Protein AF-A0A3D1CF90-F1 (afdb_monomer_lite)

Foldseek 3Di:
DLVLLLVLLCVLPVPDDDDPVLSVLLVQLQVLCPDPPRSDDDDDDDPPNCNPSSVCNNQVVSCVVVVHDDDDDDDDPVVVCCCVVPVQVSSQSSDPHGDDDDDDDDQLQFFDLVQLCCLQPDPPDPDPDPDPVVVVVSVVLNVVSVVVNVCVVVVVDPRGNVVDPDDHDPVSSVRGTD

Radius of gyration: 23.0 Å; chains: 1; bounding box: 53×38×63 Å

Secondary structure (DSSP, 8-state):
-HHHHHHHHHHH-TT----HHHHHHHHHHHHHHT-SS---------TTS-HHHHHHHHHHHHHHHHT-------SSHHHHHHIIIIIHHHHHHTSSS---------GGGBB-HHHHHHHHHS---------HHHHHHHHHHHHHHHHHHHHHHTTS--SBGGG-SSPPPHHHHHHHB-

Sequence (178 aa):
MFDEIFICINKLMPDFKARPQQVEMSRFIHQRLQQSQNRMAVVEAPTGVGKTLAYLSGAIETALNSKKLLVISTATVNLQQQLIQKDLPQFSAALPQPIRFMQIKGRRRYVCPSKLAQLATTPEQQDLTLDVDQKYQQVLRQTQAKNLFQDWDEHRWDGDRDSRTDAIDPALWHEVST

Structure (mmCIF, N/CA/C/O backbone):
data_AF-A0A3D1CF90-F1
#
_entry.id   AF-A0A3D1CF90-F1
#
loop_
_atom_site.group_PDB
_atom_site.id
_atom_site.type_symbol
_atom_site.label_atom_id
_atom_site.label_alt_id
_atom_site.label_comp_id
_atom_site.label_asym_id
_atom_site.label_entity_id
_atom_site.label_seq_id
_atom_site.pdbx_PDB_ins_code
_atom_site.Cartn_x
_atom_site.Cartn_y
_atom_site.Cartn_z
_atom_site.occupancy
_atom_site.B_iso_or_equiv
_atom_site.auth_seq_id
_atom_site.auth_comp_id
_atom_site.auth_asym_id
_atom_site.auth_atom_id
_atom_site.pdbx_PDB_model_num
ATOM 1 N N . MET A 1 1 ? -18.265 -5.135 20.506 1.00 58.03 1 MET A N 1
ATOM 2 C CA . MET A 1 1 ? -17.872 -4.620 19.177 1.00 58.03 1 MET A CA 1
ATOM 3 C C . MET A 1 1 ? -16.358 -4.676 18.927 1.00 58.03 1 MET A C 1
ATOM 5 O O . MET A 1 1 ? -15.951 -5.560 18.192 1.00 58.03 1 MET A O 1
ATOM 9 N N . PHE A 1 2 ? -15.482 -3.880 19.569 1.00 63.97 2 PHE A N 1
ATOM 10 C CA . PHE A 1 2 ? -14.015 -4.063 19.387 1.00 63.97 2 PHE A CA 1
ATOM 11 C C . PHE A 1 2 ? -13.525 -5.441 19.815 1.00 63.97 2 PHE A C 1
ATOM 13 O O . PHE A 1 2 ? -12.744 -6.082 19.123 1.00 63.97 2 PHE A O 1
ATOM 20 N N . ASP A 1 3 ? -14.024 -5.923 20.946 1.00 69.06 3 ASP A N 1
ATOM 21 C CA . ASP A 1 3 ? -13.626 -7.235 21.442 1.00 69.06 3 ASP A CA 1
ATOM 22 C C . ASP A 1 3 ? -14.093 -8.341 20.478 1.00 69.06 3 ASP A C 1
ATOM 24 O O . ASP A 1 3 ? -13.389 -9.326 20.293 1.00 69.06 3 ASP A O 1
ATOM 28 N N . GLU A 1 4 ? -15.208 -8.139 19.762 1.00 77.94 4 GLU A N 1
ATOM 29 C CA . GLU A 1 4 ? -15.708 -9.083 18.753 1.00 77.94 4 GLU A CA 1
ATOM 30 C C . GLU A 1 4 ? -14.790 -9.161 17.533 1.00 77.94 4 GLU A C 1
ATOM 32 O O . GLU A 1 4 ? -14.505 -10.268 17.084 1.00 77.94 4 GLU A O 1
ATOM 37 N N . ILE A 1 5 ? -14.268 -8.036 17.024 1.00 83.94 5 ILE A N 1
ATOM 38 C CA . ILE A 1 5 ? -13.357 -8.096 15.873 1.00 83.94 5 ILE A CA 1
ATOM 39 C C . ILE A 1 5 ? -12.038 -8.777 16.237 1.00 83.94 5 ILE A C 1
ATOM 41 O O . ILE A 1 5 ? -11.554 -9.615 15.481 1.00 83.94 5 ILE A O 1
ATOM 45 N N . PHE A 1 6 ? -11.499 -8.516 17.431 1.00 84.56 6 PHE A N 1
ATOM 46 C CA . PHE A 1 6 ? -10.307 -9.214 17.915 1.00 84.56 6 PHE A CA 1
ATOM 47 C C . PHE A 1 6 ? -10.568 -10.707 18.166 1.00 84.56 6 PHE A C 1
ATOM 49 O O . PHE A 1 6 ? -9.680 -11.522 17.915 1.00 84.56 6 PHE A O 1
ATOM 56 N N . ILE A 1 7 ? -11.779 -11.089 18.593 1.00 84.31 7 ILE A N 1
ATOM 57 C CA . ILE A 1 7 ? -12.205 -12.494 18.686 1.00 84.31 7 ILE A CA 1
ATOM 58 C C . ILE A 1 7 ? -12.285 -13.136 17.292 1.00 84.31 7 ILE A C 1
ATOM 60 O O . ILE A 1 7 ? -11.785 -14.246 17.113 1.00 84.31 7 ILE A O 1
ATOM 64 N N . CYS A 1 8 ? -12.873 -12.463 16.300 1.00 84.62 8 CYS A N 1
ATOM 65 C CA . CYS A 1 8 ? -12.954 -12.962 14.924 1.00 84.62 8 CYS A CA 1
ATOM 66 C C . CYS A 1 8 ? -11.566 -13.137 14.296 1.00 84.62 8 CYS A C 1
ATOM 68 O O . CYS A 1 8 ? -11.288 -14.184 13.716 1.00 84.62 8 CYS A O 1
ATOM 70 N N . ILE A 1 9 ? -10.672 -12.160 14.477 1.00 83.69 9 ILE A N 1
ATOM 71 C CA . ILE A 1 9 ? -9.283 -12.244 14.009 1.00 83.69 9 ILE A CA 1
ATOM 72 C C . ILE A 1 9 ? -8.571 -13.434 14.664 1.00 83.69 9 ILE A C 1
ATOM 74 O O . ILE A 1 9 ? -7.929 -14.210 13.967 1.00 83.69 9 ILE A O 1
ATOM 78 N N . ASN A 1 10 ? -8.722 -13.626 15.978 1.00 85.50 10 ASN A N 1
ATOM 79 C CA . ASN A 1 10 ? -8.122 -14.756 16.696 1.00 85.50 10 ASN A CA 1
ATOM 80 C C . ASN A 1 10 ? -8.627 -16.115 16.170 1.00 85.50 10 ASN A C 1
ATOM 82 O O . ASN A 1 10 ? -7.845 -17.037 15.973 1.00 85.50 10 ASN A O 1
ATOM 86 N N . LYS A 1 11 ? -9.919 -16.230 15.833 1.00 84.31 11 LYS A N 1
ATOM 87 C CA . LYS A 1 11 ? -10.460 -17.450 15.206 1.00 84.31 11 LYS A CA 1
ATOM 88 C C . LYS A 1 11 ? -9.869 -17.736 13.821 1.00 84.31 11 LYS A C 1
ATOM 90 O O . LYS A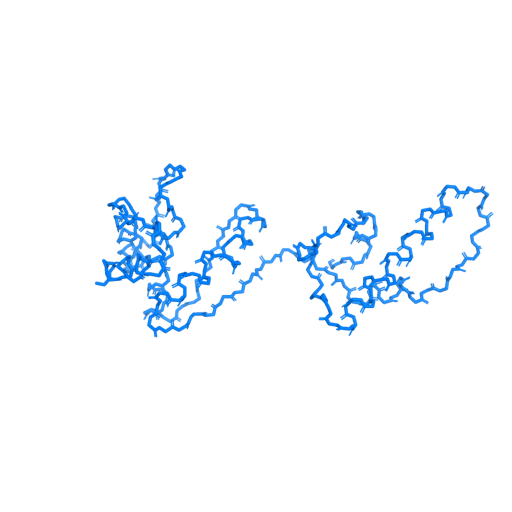 1 11 ? -9.728 -18.899 13.460 1.00 84.31 11 LYS A O 1
ATOM 95 N N . LEU A 1 12 ? -9.559 -16.698 13.045 1.00 83.94 12 LEU A N 1
ATOM 96 C CA . LEU A 1 12 ? -9.007 -16.821 11.689 1.00 83.94 12 LEU A CA 1
ATOM 97 C C . LEU A 1 12 ? -7.484 -16.993 11.672 1.00 83.94 12 LEU A C 1
ATOM 99 O O . LEU A 1 12 ? -6.934 -17.526 10.711 1.00 83.94 12 LEU A O 1
ATOM 103 N N . MET A 1 13 ? -6.800 -16.530 12.716 1.00 81.06 13 MET A N 1
ATOM 104 C CA . MET A 1 13 ? -5.346 -16.527 12.828 1.00 81.06 13 MET A CA 1
ATOM 105 C C . MET A 1 13 ? -4.938 -17.240 14.124 1.00 81.06 13 MET A C 1
ATOM 107 O O . MET A 1 13 ? -4.838 -16.584 15.158 1.00 81.06 13 MET A O 1
ATOM 111 N N . PRO A 1 14 ? -4.654 -18.556 14.088 1.00 76.19 14 PRO A N 1
ATOM 112 C CA . PRO A 1 14 ? -4.415 -19.360 15.293 1.00 76.19 14 PRO A CA 1
ATOM 113 C C . PRO A 1 14 ? -3.269 -18.851 16.183 1.00 76.19 14 PRO A C 1
ATOM 115 O O . PRO A 1 14 ? -3.316 -18.982 17.404 1.00 76.19 14 PRO A O 1
ATOM 118 N N . ASP A 1 15 ? -2.252 -18.233 15.576 1.00 83.38 15 ASP A N 1
ATOM 119 C CA . ASP A 1 15 ? -1.094 -17.674 16.286 1.00 83.38 15 ASP A CA 1
ATOM 120 C C . ASP A 1 15 ? -1.325 -16.238 16.788 1.00 83.38 15 ASP A C 1
ATOM 122 O O . ASP A 1 15 ? -0.500 -15.677 17.521 1.00 83.38 15 ASP A O 1
ATOM 126 N N . PHE A 1 16 ? -2.434 -15.602 16.398 1.00 83.75 16 PHE A N 1
ATOM 127 C CA . PHE A 1 16 ? -2.753 -14.249 16.825 1.00 83.75 16 PHE A CA 1
ATOM 128 C C . PHE A 1 16 ? -3.289 -14.248 18.256 1.00 83.75 16 PHE A C 1
ATOM 130 O O . PHE A 1 16 ? -4.346 -14.788 18.561 1.00 83.75 16 PHE A O 1
ATOM 137 N N . LYS A 1 17 ? -2.593 -13.534 19.142 1.00 84.00 17 LYS A N 1
ATOM 138 C CA . LYS A 1 17 ? -3.087 -13.232 20.487 1.00 84.00 17 LYS A CA 1
ATOM 139 C C . LYS A 1 17 ? -3.368 -11.746 20.601 1.00 84.00 17 LYS A C 1
ATOM 141 O O . LYS A 1 17 ? -2.437 -10.937 20.565 1.00 84.00 17 LYS A O 1
ATOM 146 N N . ALA A 1 18 ? -4.644 -11.409 20.773 1.00 86.06 18 ALA A N 1
ATOM 147 C CA . ALA A 1 18 ? -5.065 -10.049 21.072 1.00 86.06 18 ALA A CA 1
ATOM 148 C C . ALA A 1 18 ? -4.377 -9.564 22.354 1.00 86.06 18 ALA A C 1
ATOM 150 O O . ALA A 1 18 ? -4.311 -10.288 23.351 1.00 86.06 18 ALA A O 1
ATOM 151 N N . ARG A 1 19 ? -3.852 -8.339 22.322 1.00 88.62 19 ARG A N 1
ATOM 152 C CA . ARG A 1 19 ? -3.183 -7.724 23.476 1.00 88.62 19 ARG A CA 1
ATOM 153 C C . ARG A 1 19 ? -3.993 -6.540 23.995 1.00 88.62 19 ARG A C 1
ATOM 155 O O . ARG A 1 19 ? -4.529 -5.796 23.171 1.00 88.62 19 ARG A O 1
ATOM 162 N N . PRO A 1 20 ? -4.029 -6.294 25.318 1.00 89.94 20 PRO A N 1
ATOM 163 C CA . PRO A 1 20 ? -4.773 -5.169 25.886 1.00 89.94 20 PRO A CA 1
ATOM 164 C C . PRO A 1 20 ? -4.435 -3.825 25.228 1.00 89.94 20 PRO A C 1
ATOM 166 O O . PRO A 1 20 ? -5.337 -3.054 24.919 1.00 89.94 20 PRO A O 1
ATOM 169 N N . GLN A 1 21 ? -3.158 -3.597 24.900 1.00 90.81 21 GLN A N 1
ATOM 170 C CA . GLN A 1 21 ? -2.696 -2.357 24.270 1.00 90.81 21 GLN A CA 1
ATOM 171 C C . GLN A 1 21 ? -3.267 -2.153 22.855 1.00 90.81 21 GLN A C 1
ATOM 173 O O . GLN A 1 21 ? -3.470 -1.020 22.427 1.00 90.81 21 GLN A O 1
ATOM 178 N N . GLN A 1 22 ? -3.548 -3.233 22.114 1.00 91.31 22 GLN A N 1
ATOM 179 C CA . GLN A 1 22 ? -4.174 -3.139 20.788 1.00 91.31 22 GLN A CA 1
ATOM 180 C C . GLN A 1 22 ? -5.630 -2.695 20.905 1.00 91.31 22 GLN A C 1
ATOM 182 O O . GLN A 1 22 ? -6.083 -1.831 20.154 1.00 91.31 22 GLN A O 1
ATOM 187 N N . VAL A 1 23 ? -6.346 -3.277 21.868 1.00 91.12 23 VAL A N 1
ATOM 188 C CA . VAL A 1 23 ? -7.746 -2.952 22.151 1.00 91.12 23 VAL A CA 1
ATOM 189 C C . VAL A 1 23 ? -7.859 -1.512 22.650 1.00 91.12 23 VAL A C 1
ATOM 191 O O . VAL A 1 23 ? -8.713 -0.763 22.179 1.00 91.12 23 VAL A O 1
ATOM 194 N N . GLU A 1 24 ? -6.965 -1.102 23.550 1.00 92.56 24 GLU A N 1
ATOM 195 C CA . GLU A 1 24 ? -6.883 0.264 24.070 1.00 92.56 24 GLU A CA 1
ATOM 196 C C . GLU A 1 24 ? -6.639 1.283 22.949 1.00 92.56 24 GLU A C 1
ATOM 198 O O . GLU A 1 24 ? -7.420 2.222 22.791 1.00 92.56 24 GLU A O 1
ATOM 203 N N . MET A 1 25 ? -5.624 1.055 22.108 1.00 93.12 25 MET A N 1
ATOM 204 C CA . MET A 1 25 ? -5.324 1.915 20.961 1.00 93.12 25 MET A CA 1
ATOM 205 C C . MET A 1 25 ? -6.499 1.988 19.975 1.00 93.12 25 MET A C 1
ATOM 207 O O . MET A 1 25 ? -6.849 3.077 19.520 1.00 93.12 25 MET A O 1
ATOM 211 N N . SER A 1 26 ? -7.142 0.856 19.673 1.00 93.50 26 SER A N 1
ATOM 212 C CA . SER A 1 26 ? -8.314 0.806 18.791 1.00 93.50 26 SER A CA 1
ATOM 213 C C . SER A 1 26 ? -9.469 1.650 19.332 1.00 93.50 26 SER A C 1
ATOM 215 O O . SER A 1 26 ? -10.032 2.472 18.604 1.00 93.50 26 SER A O 1
ATOM 217 N N . ARG A 1 27 ? -9.804 1.484 20.620 1.00 93.19 27 ARG A N 1
ATOM 218 C CA . ARG A 1 27 ? -10.867 2.253 21.287 1.00 93.19 27 ARG A CA 1
ATOM 219 C C . ARG A 1 27 ? -10.543 3.742 21.300 1.00 93.19 27 ARG A C 1
ATOM 221 O O . ARG A 1 27 ? -11.408 4.546 20.960 1.00 93.19 27 ARG A O 1
ATOM 228 N N . PHE A 1 28 ? -9.305 4.104 21.634 1.00 94.12 28 PHE A N 1
ATOM 229 C CA . PHE A 1 28 ? -8.859 5.495 21.655 1.00 94.12 28 PHE A CA 1
ATOM 230 C C . PHE A 1 28 ? -9.006 6.165 20.283 1.00 94.12 28 PHE A C 1
ATOM 232 O O . PHE A 1 28 ? -9.581 7.250 20.185 1.00 94.12 28 PHE A O 1
ATOM 239 N N . ILE A 1 29 ? -8.550 5.504 19.212 1.00 94.38 29 ILE A N 1
ATOM 240 C CA . ILE A 1 29 ? -8.663 6.018 17.839 1.00 94.38 29 ILE A CA 1
ATOM 241 C C . ILE A 1 29 ? -10.132 6.208 17.455 1.00 94.38 29 ILE A C 1
ATOM 243 O O . ILE A 1 29 ? -10.511 7.292 17.014 1.00 94.38 29 ILE A O 1
ATOM 247 N N . HIS A 1 30 ? -10.974 5.194 17.665 1.00 93.19 30 HIS A N 1
ATOM 248 C CA . HIS A 1 30 ? -12.395 5.273 17.332 1.00 93.19 30 HIS A CA 1
ATOM 249 C C . HIS A 1 30 ? -13.106 6.413 18.071 1.00 93.19 30 HIS A C 1
ATOM 251 O O . HIS A 1 30 ? -13.767 7.247 17.449 1.00 93.19 30 HIS A O 1
ATOM 257 N N . GLN A 1 31 ? -12.929 6.496 19.393 1.00 92.75 31 GLN A N 1
ATOM 258 C CA . GLN A 1 31 ? -13.560 7.530 20.214 1.00 92.75 31 GLN A CA 1
ATOM 259 C C . GLN A 1 31 ? -13.150 8.938 19.780 1.00 92.75 31 GLN A C 1
ATOM 261 O O . GLN A 1 31 ? -13.995 9.833 19.748 1.00 92.75 31 GLN A O 1
ATOM 266 N N . ARG A 1 32 ? -11.872 9.143 19.427 1.00 94.25 32 ARG A N 1
ATOM 267 C CA . ARG A 1 32 ? -11.361 10.440 18.959 1.00 94.25 32 ARG A CA 1
ATOM 268 C C . ARG A 1 32 ? -11.902 10.820 17.588 1.00 94.25 32 ARG A C 1
ATOM 270 O O . ARG A 1 32 ? -12.263 11.977 17.387 1.00 94.25 32 ARG A O 1
ATOM 277 N N . LEU A 1 33 ? -11.994 9.871 16.659 1.00 91.50 33 LEU A N 1
ATOM 278 C CA . LEU A 1 33 ? -12.498 10.134 15.310 1.00 91.50 33 LEU A CA 1
ATOM 279 C C . LEU A 1 33 ? -14.009 10.430 15.272 1.00 91.50 33 LEU A C 1
ATOM 281 O O . LEU A 1 33 ? -14.465 11.093 14.338 1.00 91.50 33 LEU A O 1
ATOM 285 N N . GLN A 1 34 ? -14.771 10.001 16.284 1.00 90.12 34 GLN A N 1
ATOM 286 C CA . GLN A 1 34 ? -16.207 10.288 16.406 1.00 90.12 34 GLN A CA 1
ATOM 287 C C . GLN A 1 34 ? -16.551 11.645 17.031 1.00 90.12 34 GLN A C 1
ATOM 289 O O . GLN A 1 34 ? -17.699 12.074 16.938 1.00 90.12 34 GLN A O 1
ATOM 294 N N . GLN A 1 35 ? -15.597 12.335 17.660 1.00 90.38 35 GLN A N 1
ATOM 295 C CA . GLN A 1 35 ? -15.879 13.619 18.304 1.00 90.38 35 GLN A CA 1
ATOM 296 C C . GLN A 1 35 ? -16.312 14.689 17.289 1.00 90.38 35 GLN A C 1
ATOM 298 O O . GLN A 1 35 ? -15.826 14.736 16.159 1.00 90.38 35 GLN A O 1
ATOM 303 N N . SER A 1 36 ? -17.184 15.607 17.709 1.00 86.12 36 SER A N 1
ATOM 304 C CA . SER A 1 36 ? -17.614 16.738 16.870 1.00 86.12 36 SER A CA 1
ATOM 305 C C . SER A 1 36 ? -16.511 17.786 16.675 1.00 86.12 36 SER A C 1
ATOM 307 O O . SER A 1 36 ? -16.470 18.460 15.649 1.00 86.12 36 SER A O 1
ATOM 309 N N . GLN A 1 37 ? -15.604 17.915 17.646 1.00 88.62 37 GLN A N 1
ATOM 310 C CA . GLN A 1 37 ? -14.467 18.839 17.635 1.00 88.62 37 GLN A CA 1
ATOM 311 C C . GLN A 1 37 ? -13.177 18.078 17.973 1.00 88.62 37 GLN A C 1
ATOM 313 O O . GLN A 1 37 ? -13.225 17.042 18.630 1.00 88.62 37 GLN A O 1
ATOM 318 N N . ASN A 1 38 ? -12.020 18.583 17.531 1.00 83.44 38 ASN A N 1
ATOM 319 C CA . ASN A 1 38 ? -10.694 18.024 17.846 1.00 83.44 38 ASN A CA 1
ATOM 320 C C . ASN A 1 38 ? -10.532 16.523 17.514 1.00 83.44 38 ASN A C 1
ATOM 322 O O . ASN A 1 38 ? -10.079 15.730 18.340 1.00 83.44 38 ASN A O 1
ATOM 326 N N . ARG A 1 39 ? -10.871 16.133 16.277 1.00 89.62 39 ARG A N 1
ATOM 327 C CA . ARG A 1 39 ? -10.745 14.756 15.752 1.00 89.62 39 ARG A CA 1
ATOM 328 C C . ARG A 1 39 ? -9.297 14.367 15.427 1.00 89.62 39 ARG A C 1
ATOM 330 O O . ARG A 1 39 ? -8.978 14.049 14.285 1.00 89.62 39 ARG A O 1
ATOM 337 N N . MET A 1 40 ? -8.416 14.421 16.420 1.00 91.50 40 MET A N 1
ATOM 338 C CA . MET A 1 40 ? -7.014 14.029 16.289 1.00 91.50 40 MET A CA 1
ATOM 339 C C . MET A 1 40 ? -6.646 13.040 17.394 1.00 91.50 40 MET A C 1
ATOM 341 O O . MET A 1 40 ? -6.920 13.274 18.571 1.00 91.50 40 MET A O 1
ATOM 345 N N . ALA A 1 41 ? -6.021 11.932 17.002 1.00 91.88 41 ALA A N 1
ATOM 346 C CA . ALA A 1 41 ? -5.445 10.944 17.903 1.00 91.88 41 ALA A CA 1
ATOM 347 C C . ALA A 1 41 ? -3.943 10.861 17.626 1.00 91.88 41 ALA A C 1
ATOM 349 O O . ALA A 1 41 ? -3.537 10.650 16.484 1.00 91.88 41 ALA A O 1
ATOM 350 N N . VAL A 1 42 ? -3.130 11.022 18.667 1.00 93.94 42 VAL A N 1
ATOM 351 C CA . VAL A 1 42 ? -1.678 10.825 18.610 1.00 93.94 42 VAL A CA 1
ATOM 352 C C . VAL A 1 42 ? -1.360 9.652 19.522 1.00 93.94 42 VAL A C 1
ATOM 354 O O . VAL A 1 42 ? -1.741 9.668 20.690 1.00 93.94 42 VAL A O 1
ATOM 357 N N . VAL A 1 43 ? -0.730 8.615 18.973 1.00 92.62 43 VAL A N 1
ATOM 358 C CA . VAL A 1 43 ? -0.431 7.375 19.694 1.00 92.62 43 VAL A CA 1
ATOM 359 C C . VAL A 1 43 ? 1.014 6.988 19.428 1.00 92.62 43 VAL A C 1
ATOM 361 O O . VAL A 1 43 ? 1.398 6.774 18.278 1.00 92.62 43 VAL A O 1
ATOM 364 N N . GLU A 1 44 ? 1.798 6.856 20.492 1.00 93.25 44 GLU A N 1
ATOM 365 C CA . GLU A 1 44 ? 3.103 6.210 20.442 1.00 93.25 44 GLU A CA 1
ATOM 366 C C . GLU A 1 44 ? 2.940 4.730 20.791 1.00 93.25 44 GLU A C 1
ATOM 368 O O . GLU A 1 44 ? 2.290 4.372 21.771 1.00 93.25 44 GLU A O 1
ATOM 373 N N . ALA A 1 45 ? 3.511 3.852 19.970 1.00 87.88 45 ALA A N 1
ATOM 374 C CA . ALA A 1 45 ? 3.412 2.420 20.186 1.00 87.88 45 ALA A CA 1
ATOM 375 C C . ALA A 1 45 ? 4.724 1.720 19.770 1.00 87.88 45 ALA A C 1
ATOM 377 O O . ALA A 1 45 ? 5.160 1.873 18.620 1.00 87.88 45 ALA A O 1
ATOM 378 N N . PRO A 1 46 ? 5.359 0.921 20.651 1.00 86.25 46 PRO A N 1
ATOM 379 C CA . PRO A 1 46 ? 6.597 0.195 20.347 1.00 86.25 46 PRO A CA 1
ATOM 380 C C . PRO A 1 46 ? 6.452 -0.813 19.202 1.00 86.25 46 PRO A C 1
ATOM 382 O O . PRO A 1 46 ? 5.347 -1.173 18.784 1.00 86.25 46 PRO A O 1
ATOM 385 N N . THR A 1 47 ? 7.557 -1.270 18.615 1.00 84.06 47 THR A N 1
ATOM 386 C CA . THR A 1 47 ? 7.531 -2.361 17.623 1.00 84.06 47 THR A CA 1
ATOM 387 C C . THR A 1 47 ? 6.976 -3.652 18.238 1.00 84.06 47 THR A C 1
ATOM 389 O O . THR A 1 47 ? 6.956 -3.833 19.451 1.00 84.06 47 THR A O 1
ATOM 392 N N . GLY A 1 48 ? 6.420 -4.533 17.405 1.00 79.25 48 GLY A N 1
ATOM 393 C CA . GLY A 1 48 ? 5.917 -5.835 17.858 1.00 79.25 48 GLY A CA 1
ATOM 394 C C . GLY A 1 48 ? 4.592 -5.825 18.632 1.00 79.25 48 GLY A C 1
ATOM 395 O O . GLY A 1 48 ? 4.048 -6.900 18.860 1.00 79.25 48 GLY A O 1
ATOM 396 N N . VAL A 1 49 ? 4.013 -4.670 18.988 1.00 77.75 49 VAL A N 1
ATOM 397 C CA . VAL A 1 49 ? 2.706 -4.593 19.689 1.00 77.75 49 VAL A CA 1
ATOM 398 C C . VAL A 1 49 ? 1.493 -4.859 18.791 1.00 77.75 49 VAL A C 1
ATOM 400 O O . VAL A 1 49 ? 0.383 -4.989 19.291 1.00 77.75 49 VAL A O 1
ATOM 403 N N . GLY A 1 50 ? 1.682 -4.962 17.472 1.00 84.88 50 GLY A N 1
ATOM 404 C CA . GLY A 1 50 ? 0.590 -5.118 16.502 1.00 84.88 50 GLY A CA 1
ATOM 405 C C . GLY A 1 50 ? -0.167 -3.816 16.214 1.00 84.88 50 GLY A C 1
ATOM 406 O O . GLY A 1 50 ? -1.389 -3.822 16.098 1.00 84.88 50 GLY A O 1
ATOM 407 N N . LYS A 1 51 ? 0.573 -2.703 16.081 1.00 91.44 51 LYS A N 1
ATOM 408 C CA . LYS A 1 51 ? 0.046 -1.363 15.755 1.00 91.44 51 LYS A CA 1
ATOM 409 C C . LYS A 1 51 ? -0.937 -1.360 14.587 1.00 91.44 51 LYS A C 1
ATOM 411 O O . LYS A 1 51 ? -1.950 -0.675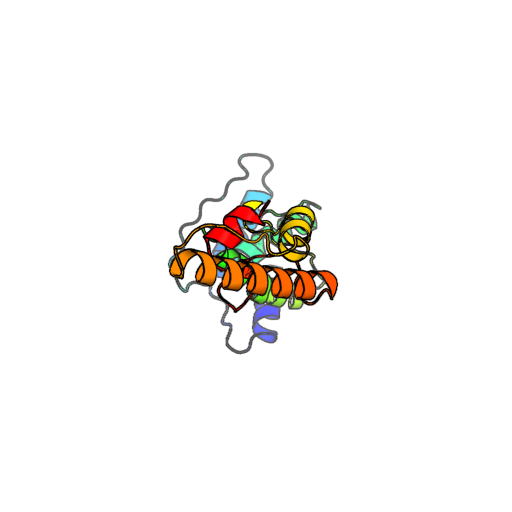 14.652 1.00 91.44 51 LYS A O 1
ATOM 416 N N . THR A 1 52 ? -0.621 -2.124 13.542 1.00 91.94 52 THR A N 1
ATOM 417 C CA . THR A 1 52 ? -1.425 -2.209 12.323 1.00 91.94 52 THR A CA 1
ATOM 418 C C . THR A 1 52 ? -2.854 -2.633 12.611 1.00 91.94 52 THR A C 1
ATOM 420 O O . THR A 1 52 ? -3.780 -1.877 12.345 1.00 91.94 52 THR A O 1
ATOM 423 N N . LEU A 1 53 ? -3.042 -3.790 13.244 1.00 89.81 53 LEU A N 1
ATOM 424 C CA . LEU A 1 53 ? -4.378 -4.281 13.577 1.00 89.81 53 LEU A CA 1
ATOM 425 C C . LEU A 1 53 ? -5.120 -3.340 14.531 1.00 89.81 53 LEU A C 1
ATOM 427 O O . LEU A 1 53 ? -6.329 -3.167 14.394 1.00 89.81 53 LEU A O 1
ATOM 431 N N . ALA A 1 54 ? -4.404 -2.695 15.454 1.00 91.75 54 ALA A N 1
ATOM 432 C CA . ALA A 1 54 ? -4.999 -1.757 16.397 1.00 91.75 54 ALA A CA 1
ATOM 433 C C . ALA A 1 54 ? -5.587 -0.517 15.701 1.00 91.75 54 ALA A C 1
ATOM 435 O O . ALA A 1 54 ? -6.748 -0.183 15.937 1.00 91.75 54 ALA A O 1
ATOM 436 N N . TYR A 1 55 ? -4.833 0.144 14.809 1.00 93.62 55 TYR A N 1
ATOM 437 C CA . TYR A 1 55 ? -5.385 1.294 14.084 1.00 93.62 55 TYR A CA 1
ATOM 438 C C . TYR A 1 55 ? -6.420 0.884 13.036 1.00 93.62 55 TYR A C 1
ATOM 440 O O . TYR A 1 55 ? -7.378 1.626 12.840 1.00 93.62 55 TYR A O 1
ATOM 448 N N . LEU A 1 56 ? -6.269 -0.276 12.380 1.00 93.88 56 LEU A N 1
ATOM 449 C CA . LEU A 1 56 ? -7.249 -0.767 11.404 1.00 93.88 56 LEU A CA 1
ATOM 450 C C . LEU A 1 56 ? -8.605 -0.999 12.075 1.00 93.88 56 LEU A C 1
ATOM 452 O O . LEU A 1 56 ? -9.615 -0.505 11.578 1.00 93.88 56 LEU A O 1
ATOM 456 N N . SER A 1 57 ? -8.606 -1.645 13.245 1.00 91.62 57 SER A N 1
ATOM 457 C CA . SER A 1 57 ? -9.810 -1.906 14.043 1.00 91.62 57 SER A CA 1
ATOM 458 C C . SER A 1 57 ? -10.576 -0.627 14.379 1.00 91.62 57 SER A C 1
ATOM 460 O O . SER A 1 57 ? -11.775 -0.546 14.124 1.00 91.62 57 SER A O 1
ATOM 462 N N . GLY A 1 58 ? -9.890 0.407 14.876 1.00 91.94 58 GLY A N 1
ATOM 463 C CA . GLY A 1 58 ? -10.540 1.668 15.244 1.00 91.94 58 GLY A CA 1
ATOM 464 C C . GLY A 1 58 ? -10.943 2.533 14.043 1.00 91.94 58 GLY A C 1
ATOM 465 O O . GLY A 1 58 ? -12.021 3.135 14.029 1.00 91.94 58 GLY A O 1
ATOM 466 N N . ALA A 1 59 ? -10.083 2.614 13.024 1.00 94.12 59 ALA A N 1
ATOM 467 C CA . ALA A 1 59 ? -10.265 3.527 11.899 1.00 94.12 59 ALA A CA 1
ATOM 468 C C . ALA A 1 59 ? -11.253 3.001 10.850 1.00 94.12 59 ALA A C 1
ATOM 470 O O . ALA A 1 59 ? -12.085 3.776 10.376 1.00 94.12 59 ALA A O 1
ATOM 471 N N . ILE A 1 60 ? -11.195 1.709 10.497 1.00 92.62 60 ILE A N 1
ATOM 472 C CA . ILE A 1 60 ? -12.079 1.129 9.472 1.00 92.62 60 ILE A CA 1
ATOM 473 C C . ILE A 1 60 ? -13.526 1.160 9.941 1.00 92.62 60 ILE A C 1
ATOM 475 O O . ILE A 1 60 ? -14.391 1.604 9.195 1.00 92.62 60 ILE A O 1
ATOM 479 N N . GLU A 1 61 ? -13.799 0.761 11.179 1.00 87.88 61 GLU A N 1
ATOM 480 C CA . GLU A 1 61 ? -15.155 0.812 11.723 1.00 87.88 61 GLU A CA 1
ATOM 481 C C . GLU A 1 61 ? -15.716 2.239 11.711 1.00 87.88 61 GLU A C 1
ATOM 483 O O . GLU A 1 61 ? -16.843 2.476 11.275 1.00 87.88 61 GLU A O 1
ATOM 488 N N . THR A 1 62 ? -14.900 3.218 12.115 1.00 90.31 62 THR A N 1
ATOM 489 C CA . THR A 1 62 ? -15.304 4.627 12.072 1.00 90.31 62 THR A CA 1
ATOM 490 C C . THR A 1 62 ? -15.596 5.086 10.641 1.00 90.31 62 THR A C 1
ATOM 492 O O . THR A 1 62 ? -16.582 5.788 10.399 1.00 90.31 62 THR A O 1
ATOM 495 N N . ALA A 1 63 ? -14.772 4.678 9.675 1.00 92.75 63 ALA A N 1
ATOM 496 C CA . ALA A 1 63 ? -14.960 4.997 8.263 1.00 92.75 63 ALA A CA 1
ATOM 497 C C . ALA A 1 63 ? -16.224 4.344 7.678 1.00 92.75 63 ALA A C 1
ATOM 499 O O . ALA A 1 63 ? -16.982 5.019 6.981 1.00 92.75 63 ALA A O 1
ATOM 500 N N . LEU A 1 64 ? -16.500 3.081 8.019 1.00 90.00 64 LEU A N 1
ATOM 501 C CA . LEU A 1 64 ? -17.700 2.354 7.597 1.00 90.00 64 LEU A CA 1
ATOM 502 C C . LEU A 1 64 ? -18.972 3.008 8.145 1.00 90.00 64 LEU A C 1
ATOM 504 O O . LEU A 1 64 ? -19.872 3.339 7.373 1.00 90.00 64 LEU A O 1
ATOM 508 N N . ASN A 1 65 ? -19.017 3.280 9.452 1.00 88.56 65 ASN A N 1
ATOM 509 C CA . ASN A 1 65 ? -20.182 3.884 10.105 1.00 88.56 65 ASN A CA 1
ATOM 510 C C . ASN A 1 65 ? -20.464 5.303 9.594 1.00 88.56 65 ASN A C 1
ATOM 512 O O . ASN A 1 65 ? -21.617 5.705 9.458 1.00 88.56 65 ASN A O 1
ATOM 516 N N . SER A 1 66 ? -19.410 6.059 9.275 1.00 90.50 66 SER A N 1
ATOM 517 C CA . SER A 1 66 ? -19.535 7.417 8.735 1.00 90.50 66 SER A CA 1
ATOM 518 C C . SER A 1 66 ? -19.640 7.482 7.208 1.00 90.50 66 SER A C 1
ATOM 520 O O . SER A 1 66 ? -19.787 8.581 6.672 1.00 90.50 66 SER A O 1
ATOM 522 N N . LYS A 1 67 ? -19.579 6.338 6.508 1.00 91.69 67 LYS A N 1
ATOM 523 C CA . LYS A 1 67 ? -19.550 6.233 5.038 1.00 91.69 67 LYS A CA 1
ATOM 524 C C . LYS A 1 67 ? -18.474 7.124 4.401 1.00 91.69 67 LYS A C 1
ATOM 526 O O . LYS A 1 67 ? -18.725 7.817 3.415 1.00 91.69 67 LYS A O 1
ATOM 531 N N . LYS A 1 68 ? -17.272 7.130 4.983 1.00 92.75 68 LYS A N 1
ATOM 532 C CA . LYS A 1 68 ? -16.131 7.937 4.525 1.00 92.75 68 LYS A CA 1
ATOM 533 C C . LYS A 1 68 ? -15.014 7.078 3.954 1.00 92.75 68 LYS A C 1
ATOM 535 O O . LYS A 1 68 ? -14.815 5.938 4.359 1.00 92.75 68 LYS A O 1
ATOM 540 N N . LEU A 1 69 ? -14.239 7.675 3.050 1.00 95.25 69 LEU A N 1
ATOM 541 C CA . LEU A 1 69 ? -12.987 7.098 2.576 1.00 95.25 69 LEU A CA 1
ATOM 542 C C . LEU A 1 69 ? -11.929 7.166 3.688 1.00 95.25 69 LEU A C 1
ATOM 544 O O . LEU A 1 69 ? -11.647 8.246 4.209 1.00 95.25 69 LEU A O 1
ATOM 548 N N . LEU A 1 70 ? -11.330 6.022 4.022 1.00 95.44 70 LEU A N 1
ATOM 549 C CA . LEU A 1 70 ? -10.175 5.945 4.913 1.00 95.44 70 LEU A CA 1
ATOM 550 C C . LEU A 1 70 ? -8.885 6.001 4.093 1.00 95.44 70 LEU A C 1
ATOM 552 O O . LEU A 1 70 ? -8.664 5.161 3.223 1.00 95.44 70 LEU A O 1
ATOM 556 N N . VAL A 1 71 ? -8.017 6.961 4.407 1.00 96.69 71 VAL A N 1
ATOM 557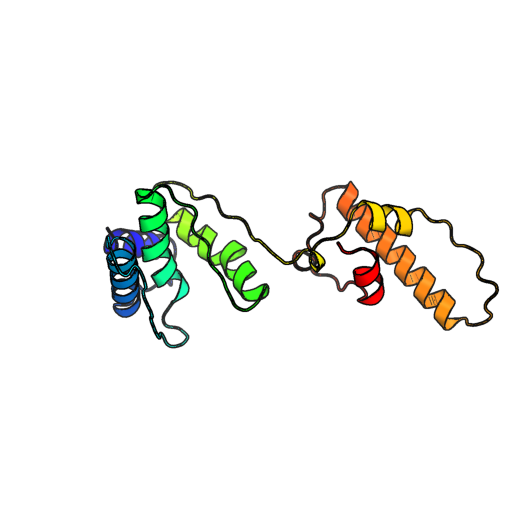 C CA . VAL A 1 71 ? -6.671 7.056 3.831 1.00 96.69 71 VAL A CA 1
ATOM 558 C C . VAL A 1 71 ? -5.658 6.649 4.891 1.00 96.69 71 VAL A C 1
ATOM 560 O O . VAL A 1 71 ? -5.602 7.250 5.963 1.00 96.69 71 VAL A O 1
ATOM 563 N N . ILE A 1 72 ? -4.848 5.637 4.583 1.00 96.19 72 ILE A N 1
ATOM 564 C CA . ILE A 1 72 ? -3.748 5.180 5.434 1.00 96.19 72 ILE A CA 1
ATOM 565 C C . ILE A 1 72 ? -2.447 5.572 4.742 1.00 96.19 72 ILE A C 1
ATOM 567 O O . ILE A 1 72 ? -2.176 5.132 3.628 1.00 96.19 72 ILE A O 1
ATOM 571 N N . SER A 1 73 ? -1.650 6.409 5.403 1.00 95.56 73 SER A N 1
ATOM 572 C CA . SER A 1 73 ? -0.339 6.829 4.910 1.00 95.56 73 SER A CA 1
ATOM 573 C C . SER A 1 73 ? 0.765 6.124 5.691 1.00 95.56 73 SER A C 1
ATOM 575 O O . SER A 1 73 ? 0.722 6.060 6.920 1.00 95.56 73 SER A O 1
ATOM 577 N N . THR A 1 74 ? 1.761 5.599 4.981 1.00 94.50 74 THR A N 1
ATOM 578 C CA . THR A 1 74 ? 2.944 4.950 5.560 1.00 94.50 74 THR A CA 1
ATOM 579 C C . THR A 1 74 ? 4.214 5.504 4.925 1.00 94.50 74 THR A C 1
ATOM 581 O O . THR A 1 74 ? 4.186 6.042 3.820 1.00 94.50 74 THR A O 1
ATOM 584 N N . ALA A 1 75 ? 5.350 5.337 5.606 1.00 93.50 75 ALA A N 1
ATOM 585 C CA . ALA A 1 75 ? 6.616 5.942 5.192 1.00 93.50 75 ALA A CA 1
ATOM 586 C C . ALA A 1 75 ? 7.176 5.403 3.861 1.00 93.50 75 ALA A C 1
ATOM 588 O O . ALA A 1 75 ? 7.832 6.139 3.131 1.00 93.50 75 ALA A O 1
ATOM 589 N N . THR A 1 76 ? 6.951 4.124 3.540 1.00 93.62 76 THR A N 1
ATOM 590 C CA . THR A 1 76 ? 7.548 3.472 2.362 1.00 93.62 76 THR A CA 1
ATOM 591 C C . THR A 1 76 ? 6.532 2.629 1.599 1.00 93.62 76 THR A C 1
ATOM 593 O O . THR A 1 76 ? 5.543 2.171 2.172 1.00 93.62 76 THR A O 1
ATOM 596 N N . VAL A 1 77 ? 6.804 2.381 0.311 1.00 92.88 77 VAL A N 1
ATOM 597 C CA . VAL A 1 77 ? 5.979 1.505 -0.542 1.00 92.88 77 VAL A CA 1
ATOM 598 C C . VAL A 1 77 ? 5.933 0.075 -0.005 1.00 92.88 77 VAL A C 1
ATOM 600 O O . VAL A 1 77 ? 4.869 -0.531 -0.006 1.00 92.88 77 VAL A O 1
ATOM 603 N N . ASN A 1 78 ? 7.046 -0.435 0.527 1.00 92.06 78 ASN A N 1
ATOM 604 C CA . ASN A 1 78 ? 7.096 -1.776 1.109 1.00 92.06 78 ASN A CA 1
ATOM 605 C C . ASN A 1 78 ? 6.109 -1.931 2.283 1.00 92.06 78 ASN A C 1
ATOM 607 O O . ASN A 1 78 ? 5.396 -2.925 2.377 1.00 92.06 78 ASN A O 1
ATOM 611 N N . LEU A 1 79 ? 5.997 -0.909 3.145 1.00 93.50 79 LEU A N 1
ATOM 612 C CA . LEU A 1 79 ? 5.001 -0.903 4.224 1.00 93.50 79 LEU A CA 1
ATOM 613 C C . LEU A 1 79 ? 3.566 -0.863 3.680 1.00 93.50 79 LEU A C 1
ATOM 615 O O . LEU A 1 79 ? 2.694 -1.533 4.223 1.00 93.50 79 LEU A O 1
ATOM 619 N N . GLN A 1 80 ? 3.317 -0.122 2.596 1.00 95.06 80 GLN A N 1
ATOM 620 C CA . GLN A 1 80 ? 2.005 -0.123 1.942 1.00 95.06 80 GLN A CA 1
ATOM 621 C C . GLN A 1 80 ? 1.673 -1.493 1.328 1.00 95.06 80 GLN A C 1
ATOM 623 O O . GLN A 1 80 ? 0.540 -1.950 1.444 1.00 95.06 80 GLN A O 1
ATOM 628 N N . GLN A 1 81 ? 2.645 -2.162 0.698 1.00 92.75 81 GLN A N 1
ATOM 629 C CA . GLN A 1 81 ? 2.458 -3.499 0.125 1.00 92.75 81 GLN A CA 1
ATOM 630 C C . GLN A 1 81 ? 2.153 -4.527 1.210 1.00 92.75 81 GLN A C 1
ATOM 632 O O . GLN A 1 81 ? 1.219 -5.305 1.048 1.00 92.75 81 GLN A O 1
ATOM 637 N N . GLN A 1 82 ? 2.854 -4.471 2.348 1.00 92.56 82 GLN A N 1
ATOM 638 C CA . GLN A 1 82 ? 2.540 -5.323 3.494 1.00 92.56 82 GLN A CA 1
ATOM 639 C C . GLN A 1 82 ? 1.078 -5.151 3.940 1.00 92.56 82 GLN A C 1
ATOM 641 O O . GLN A 1 82 ? 0.384 -6.141 4.180 1.00 92.56 82 GLN A O 1
ATOM 646 N N . LEU A 1 83 ? 0.584 -3.907 3.982 1.00 94.25 83 LEU A N 1
ATOM 647 C CA . LEU A 1 83 ? -0.816 -3.647 4.312 1.00 94.25 83 LEU A CA 1
ATOM 648 C C . LEU A 1 83 ? -1.771 -4.261 3.292 1.00 94.25 83 LEU A C 1
ATOM 650 O O . LEU A 1 83 ? -2.714 -4.938 3.678 1.00 94.25 83 LEU A O 1
ATOM 654 N N . ILE A 1 84 ? -1.536 -4.039 2.002 1.00 94.00 84 ILE A N 1
ATOM 655 C CA . ILE A 1 84 ? -2.458 -4.438 0.929 1.00 94.00 84 ILE A CA 1
ATOM 656 C C . ILE A 1 84 ? -2.444 -5.950 0.678 1.00 94.00 84 ILE A C 1
ATOM 658 O O . ILE A 1 84 ? -3.488 -6.523 0.384 1.00 94.00 84 ILE A O 1
ATOM 662 N N . GLN A 1 85 ? -1.289 -6.605 0.795 1.00 91.75 85 GLN A N 1
ATOM 663 C CA . GLN A 1 85 ? -1.122 -8.023 0.458 1.00 91.75 85 GLN A CA 1
ATOM 664 C C . GLN A 1 85 ? -1.369 -8.958 1.644 1.00 91.75 85 GLN A C 1
ATOM 666 O O . GLN A 1 85 ? -1.677 -10.130 1.441 1.00 91.75 85 GLN A O 1
ATOM 671 N N . LYS A 1 86 ? -1.229 -8.462 2.879 1.00 89.81 86 LYS A N 1
ATOM 672 C CA . LYS A 1 86 ? -1.330 -9.286 4.087 1.00 89.81 86 LYS A CA 1
ATOM 673 C C . LYS A 1 86 ? -2.336 -8.734 5.086 1.00 89.81 86 LYS A C 1
ATOM 675 O O . LYS A 1 86 ? -3.349 -9.381 5.338 1.00 89.81 86 LYS A O 1
ATOM 680 N N . ASP A 1 87 ? -2.072 -7.553 5.641 1.00 90.94 87 ASP A N 1
ATOM 681 C CA . ASP A 1 87 ? -2.798 -7.094 6.831 1.00 90.94 87 ASP A CA 1
ATOM 682 C C . ASP A 1 87 ? -4.279 -6.765 6.526 1.00 90.94 87 ASP A C 1
ATOM 684 O O . ASP A 1 87 ? -5.168 -7.184 7.266 1.00 90.94 87 ASP A O 1
ATOM 688 N N . LEU A 1 88 ? -4.574 -6.069 5.420 1.00 93.19 88 LEU A N 1
ATOM 689 C CA . LEU A 1 88 ? -5.937 -5.715 4.998 1.00 93.19 88 LEU A CA 1
ATOM 690 C C . LEU A 1 88 ? -6.760 -6.917 4.511 1.00 93.19 88 LEU A C 1
ATOM 692 O O . LEU A 1 88 ? -7.910 -7.012 4.936 1.00 93.19 88 LEU A O 1
ATOM 696 N N . PRO A 1 89 ? -6.238 -7.847 3.683 1.00 91.75 89 PRO A N 1
ATOM 697 C CA . PRO A 1 89 ? -6.958 -9.074 3.347 1.00 91.75 89 PRO A CA 1
ATOM 698 C C . PRO A 1 89 ? -7.346 -9.890 4.584 1.00 91.75 89 PRO A C 1
ATOM 700 O O . PRO A 1 89 ? -8.501 -10.295 4.716 1.00 91.75 89 PRO A O 1
ATOM 703 N N . GLN A 1 90 ? -6.410 -10.072 5.524 1.00 87.38 90 GLN A N 1
ATOM 704 C CA . GLN A 1 90 ? -6.666 -10.787 6.778 1.00 87.38 90 GLN A CA 1
ATOM 705 C C . GLN A 1 90 ? -7.722 -10.074 7.624 1.00 87.38 90 GLN A C 1
ATOM 707 O O . GLN A 1 90 ? -8.658 -10.702 8.117 1.00 87.38 90 GLN A O 1
ATOM 712 N N . PHE A 1 91 ? -7.611 -8.752 7.750 1.00 89.12 91 PHE A N 1
ATOM 713 C CA . PHE A 1 91 ? -8.583 -7.951 8.481 1.00 89.12 91 PHE A CA 1
ATOM 714 C C . PHE A 1 91 ? -9.970 -7.977 7.821 1.00 89.12 91 PHE A C 1
ATOM 716 O O . PHE A 1 91 ? -10.978 -8.126 8.505 1.00 89.12 91 PHE A O 1
ATOM 723 N N . SER A 1 92 ? -10.037 -7.896 6.489 1.00 90.88 92 SER A N 1
ATOM 724 C CA . SER A 1 92 ? -11.291 -7.954 5.735 1.00 90.88 92 SER A CA 1
ATOM 725 C C . SER A 1 92 ? -11.995 -9.300 5.876 1.00 90.88 92 SER A C 1
ATOM 727 O O . SER A 1 92 ? -13.221 -9.322 5.875 1.00 90.88 92 SER A O 1
ATOM 729 N N . ALA A 1 93 ? -11.255 -10.404 6.003 1.00 88.69 93 ALA A N 1
ATOM 730 C CA . ALA A 1 93 ? -11.836 -11.726 6.236 1.00 88.69 93 ALA A CA 1
ATOM 731 C C . ALA A 1 93 ? -12.504 -11.848 7.619 1.00 88.69 93 ALA A C 1
ATOM 733 O O . ALA A 1 93 ? -13.405 -12.663 7.795 1.00 88.69 93 ALA A O 1
ATOM 734 N N . ALA A 1 94 ? -12.082 -11.032 8.592 1.00 87.19 94 ALA A N 1
ATOM 735 C CA . ALA A 1 94 ? -12.662 -10.990 9.934 1.00 87.19 94 ALA A CA 1
ATOM 736 C C . ALA A 1 94 ? -13.891 -10.072 10.050 1.00 87.19 94 ALA A C 1
ATOM 738 O O . ALA A 1 94 ? -14.576 -10.096 11.076 1.00 87.19 94 ALA A O 1
ATOM 739 N N . LEU A 1 95 ? -14.164 -9.251 9.032 1.00 86.31 95 LEU A N 1
ATOM 740 C CA . LEU A 1 95 ? -15.300 -8.337 9.011 1.00 86.31 95 LEU A CA 1
ATOM 741 C C . LEU A 1 95 ? -16.570 -9.028 8.491 1.00 86.31 95 LEU A C 1
ATOM 743 O O . LEU A 1 95 ? -16.498 -9.844 7.576 1.00 86.31 95 LEU A O 1
ATOM 747 N N . PRO A 1 96 ? -17.759 -8.650 8.998 1.00 83.69 96 PRO A N 1
ATOM 748 C CA . PRO A 1 96 ? -19.030 -9.188 8.507 1.00 83.69 96 PRO A CA 1
ATOM 749 C C . PRO A 1 96 ? -19.351 -8.751 7.070 1.00 83.69 96 PRO A C 1
ATOM 751 O O . PRO A 1 96 ? -20.134 -9.402 6.386 1.00 83.69 96 PRO A O 1
ATOM 754 N N . GLN A 1 97 ? -18.763 -7.642 6.617 1.00 83.62 97 GLN A N 1
ATOM 755 C CA . GLN A 1 97 ? -18.920 -7.112 5.267 1.00 83.62 97 GLN A CA 1
ATOM 756 C C . GLN A 1 97 ? -17.543 -6.900 4.628 1.00 83.62 97 GLN A C 1
ATOM 758 O O . GLN A 1 97 ? -16.642 -6.380 5.297 1.00 83.62 97 GLN A O 1
ATOM 763 N N . PRO A 1 98 ? -17.360 -7.270 3.347 1.00 84.81 98 PRO A N 1
ATOM 764 C CA . PRO A 1 98 ? -16.089 -7.088 2.665 1.00 84.81 98 PRO A CA 1
ATOM 765 C C . PRO A 1 98 ? -15.793 -5.599 2.470 1.00 84.81 98 PRO A C 1
ATOM 767 O O . PRO A 1 98 ? -16.674 -4.812 2.116 1.00 84.81 98 PRO A O 1
ATOM 770 N N . ILE A 1 99 ? -14.532 -5.218 2.663 1.00 91.81 99 ILE A N 1
ATOM 771 C CA . ILE A 1 99 ? -14.055 -3.860 2.397 1.00 91.81 99 ILE A CA 1
ATOM 772 C C . ILE A 1 99 ? -13.243 -3.824 1.109 1.00 91.81 99 ILE A C 1
ATOM 774 O O . ILE A 1 99 ? -12.524 -4.760 0.770 1.00 91.81 99 ILE A O 1
ATOM 778 N N . ARG A 1 100 ? -13.338 -2.705 0.391 1.00 93.38 100 ARG A N 1
ATOM 779 C CA . ARG A 1 100 ? -12.501 -2.435 -0.776 1.00 93.38 100 ARG A CA 1
ATOM 780 C C . ARG A 1 100 ? -11.316 -1.578 -0.369 1.00 93.38 100 ARG A C 1
ATOM 782 O O . ARG A 1 100 ? -11.492 -0.551 0.282 1.00 93.38 100 ARG A O 1
ATOM 789 N N . PHE A 1 101 ? -10.133 -1.959 -0.821 1.00 94.88 101 PHE A N 1
ATOM 790 C CA . PHE A 1 101 ? -8.907 -1.194 -0.633 1.00 94.88 101 PHE A CA 1
ATOM 791 C C . PHE A 1 101 ? -8.110 -1.147 -1.937 1.00 94.88 101 PHE A C 1
ATOM 793 O O . PHE A 1 101 ? -8.234 -2.022 -2.790 1.00 94.88 101 PHE A O 1
ATOM 800 N N . MET A 1 102 ? -7.325 -0.085 -2.102 1.00 94.19 102 MET A N 1
ATOM 801 C CA . MET A 1 102 ? -6.464 0.153 -3.258 1.00 94.19 102 MET A CA 1
ATOM 802 C C . MET A 1 102 ? -5.173 0.809 -2.774 1.00 94.19 102 MET A C 1
ATOM 804 O O . MET A 1 102 ? -5.195 1.615 -1.842 1.00 94.19 102 MET A O 1
ATOM 808 N N . GLN A 1 103 ? -4.060 0.477 -3.422 1.00 94.50 103 GLN A N 1
ATOM 809 C CA . GLN A 1 103 ? -2.777 1.120 -3.178 1.00 94.50 103 GLN A CA 1
ATOM 810 C C . GLN A 1 103 ? -2.602 2.351 -4.070 1.00 94.50 103 GLN A C 1
ATOM 812 O O . GLN A 1 103 ? -2.894 2.308 -5.261 1.00 94.50 103 GLN A O 1
ATOM 817 N N . ILE A 1 104 ? -2.069 3.436 -3.507 1.00 93.94 104 ILE A N 1
ATOM 818 C CA . ILE A 1 104 ? -1.706 4.639 -4.261 1.00 93.94 104 ILE A CA 1
ATOM 819 C C . ILE A 1 104 ? -0.209 4.884 -4.092 1.00 93.94 104 ILE A C 1
ATOM 821 O O . ILE A 1 104 ? 0.299 4.9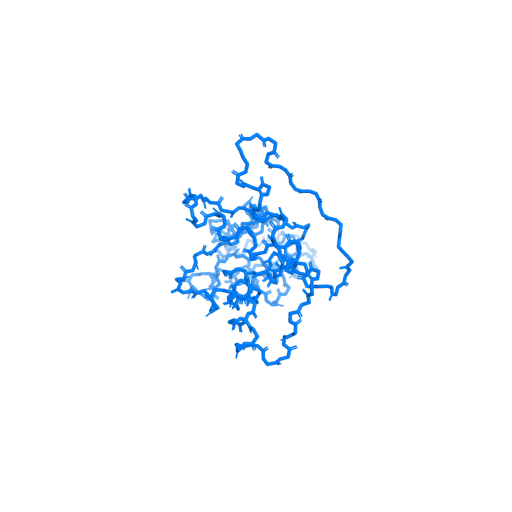62 -2.975 1.00 93.94 104 ILE A O 1
ATOM 825 N N . LYS A 1 105 ? 0.487 5.045 -5.220 1.00 93.94 105 LYS A N 1
ATOM 826 C CA . LYS A 1 105 ? 1.925 5.327 -5.294 1.00 93.94 105 LYS A CA 1
ATOM 827 C C . LYS A 1 105 ? 2.171 6.552 -6.171 1.00 93.94 105 LYS A C 1
ATOM 829 O O . LYS A 1 105 ? 1.299 6.973 -6.927 1.00 93.94 105 LYS A O 1
ATOM 834 N N . GLY A 1 106 ? 3.370 7.124 -6.088 1.00 92.69 106 GLY A N 1
ATOM 835 C CA . GLY A 1 106 ? 3.761 8.215 -6.981 1.00 92.69 106 GLY A CA 1
ATOM 836 C C . GLY A 1 106 ? 3.817 7.760 -8.444 1.00 92.69 106 GLY A C 1
ATOM 837 O O . GLY A 1 106 ? 4.250 6.646 -8.717 1.00 92.69 106 GLY A O 1
ATOM 838 N N . ARG A 1 107 ? 3.452 8.641 -9.383 1.00 93.38 107 ARG A N 1
ATOM 839 C CA . ARG A 1 107 ? 3.409 8.377 -10.841 1.00 93.38 107 ARG A CA 1
ATOM 840 C C . ARG A 1 107 ? 4.658 7.699 -11.427 1.00 93.38 107 ARG A C 1
ATOM 842 O O . ARG A 1 107 ? 4.529 6.777 -12.218 1.00 93.38 107 ARG A O 1
ATOM 849 N N . ARG A 1 108 ? 5.852 8.034 -10.919 1.00 93.50 108 ARG A N 1
ATOM 850 C CA . ARG A 1 108 ? 7.132 7.414 -11.315 1.00 93.50 108 ARG A CA 1
ATOM 851 C C . ARG A 1 108 ? 7.259 5.934 -10.941 1.00 93.50 108 ARG A C 1
ATOM 853 O O . ARG A 1 108 ? 8.258 5.317 -11.291 1.00 93.50 108 ARG A O 1
ATOM 860 N N . ARG A 1 109 ? 6.314 5.371 -10.185 1.00 94.44 109 ARG A N 1
ATOM 861 C CA . ARG A 1 109 ? 6.212 3.928 -9.916 1.00 94.44 109 ARG A CA 1
ATOM 862 C C . ARG A 1 109 ? 5.391 3.194 -10.967 1.00 94.44 109 ARG A C 1
ATOM 864 O O . ARG A 1 109 ? 5.379 1.977 -10.927 1.00 94.44 109 ARG A O 1
ATOM 871 N N . TYR A 1 110 ? 4.791 3.902 -11.919 1.00 95.56 110 TYR A N 1
ATOM 872 C CA . TYR A 1 110 ? 4.038 3.300 -13.008 1.00 95.56 110 TYR A CA 1
ATOM 873 C C . TYR A 1 110 ? 4.707 3.553 -14.353 1.00 95.56 110 TYR A C 1
ATOM 875 O O . TYR A 1 110 ? 5.224 4.646 -14.626 1.00 95.56 110 TYR A O 1
ATOM 883 N N . VAL A 1 111 ? 4.671 2.533 -15.200 1.00 95.50 111 VAL A N 1
ATOM 884 C CA . VAL A 1 111 ? 5.060 2.647 -16.601 1.00 95.50 111 VAL A CA 1
ATOM 885 C C . VAL A 1 111 ? 4.076 3.544 -17.355 1.00 95.50 111 VAL A C 1
ATOM 887 O O . VAL A 1 111 ? 2.882 3.568 -17.066 1.00 95.50 111 VAL A O 1
ATOM 890 N N . CYS A 1 112 ? 4.575 4.293 -18.330 1.00 95.94 112 CYS A N 1
ATOM 891 C CA . CYS A 1 112 ? 3.774 4.967 -19.335 1.00 95.94 112 CYS A CA 1
ATOM 892 C C . CYS A 1 112 ? 3.682 4.055 -20.572 1.00 95.94 112 CYS A C 1
ATOM 894 O O . CYS A 1 112 ? 4.684 3.916 -21.282 1.00 95.94 112 CYS A O 1
ATOM 896 N N . PRO A 1 113 ? 2.509 3.467 -20.880 1.00 93.81 113 PRO A N 1
ATOM 897 C CA . PRO A 1 113 ? 2.374 2.525 -21.993 1.00 93.81 113 PRO A CA 1
ATOM 898 C C . PRO A 1 113 ? 2.819 3.101 -23.336 1.00 93.81 113 PRO A C 1
ATOM 900 O O . PRO A 1 113 ? 3.474 2.420 -24.115 1.00 93.81 113 PRO A O 1
ATOM 903 N N . SER A 1 114 ? 2.545 4.387 -23.580 1.00 94.19 114 SER A N 1
ATOM 904 C CA . SER A 1 114 ? 2.969 5.064 -24.809 1.00 94.19 114 SER A CA 1
ATOM 905 C C . SER A 1 114 ? 4.490 5.138 -24.943 1.00 94.19 114 SER A C 1
ATOM 907 O O . SER A 1 114 ? 5.005 4.912 -26.033 1.00 94.19 114 SER A O 1
ATOM 909 N N . LYS A 1 115 ? 5.216 5.462 -23.863 1.00 94.56 115 LYS A N 1
ATOM 910 C CA . LYS A 1 115 ? 6.686 5.542 -23.902 1.00 94.56 115 LYS A CA 1
ATOM 911 C C . LYS A 1 115 ? 7.306 4.156 -24.040 1.00 94.56 115 LYS A C 1
ATOM 913 O O . LYS A 1 115 ? 8.244 3.978 -24.809 1.00 94.56 115 LYS A O 1
ATOM 918 N N . LEU A 1 116 ? 6.750 3.172 -23.330 1.00 95.12 116 LEU A N 1
ATOM 919 C CA . LEU A 1 116 ? 7.197 1.786 -23.419 1.00 95.12 116 LEU A CA 1
ATOM 920 C C . LEU A 1 116 ? 6.989 1.222 -24.833 1.00 95.12 116 LEU A C 1
ATOM 922 O O . LEU A 1 116 ? 7.918 0.649 -25.395 1.00 95.12 116 LEU A O 1
ATOM 926 N N . ALA A 1 117 ? 5.817 1.449 -25.433 1.00 93.25 117 ALA A N 1
ATOM 927 C CA . ALA A 1 117 ? 5.518 1.033 -26.800 1.00 93.25 117 ALA A CA 1
ATOM 928 C C . ALA A 1 117 ? 6.454 1.698 -27.818 1.00 93.25 117 ALA A C 1
ATOM 930 O O . ALA A 1 117 ? 6.977 1.020 -28.700 1.00 93.25 117 ALA A O 1
ATOM 931 N N . GLN A 1 118 ? 6.708 3.005 -27.682 1.00 92.31 118 GLN A N 1
ATOM 932 C CA . GLN A 1 118 ? 7.652 3.725 -28.543 1.00 92.31 118 GLN A CA 1
ATOM 933 C C . GLN A 1 118 ? 9.046 3.099 -28.471 1.00 92.31 118 GLN A C 1
ATOM 935 O O . GLN A 1 118 ? 9.617 2.767 -29.507 1.00 92.31 118 GLN A O 1
ATOM 940 N N . LEU A 1 119 ? 9.573 2.860 -27.270 1.00 90.75 119 LEU A N 1
ATOM 941 C CA . LEU A 1 119 ? 10.908 2.286 -27.109 1.00 90.75 119 LEU A CA 1
ATOM 942 C C . LEU A 1 119 ? 10.994 0.829 -27.596 1.00 90.75 119 LEU A C 1
ATOM 944 O O . LEU A 1 119 ? 11.996 0.442 -28.191 1.00 90.75 119 LEU A O 1
ATOM 948 N N . ALA A 1 120 ? 9.946 0.030 -27.382 1.00 90.06 120 ALA A N 1
ATOM 949 C CA . ALA A 1 120 ? 9.903 -1.373 -27.796 1.00 90.06 120 ALA A CA 1
ATOM 950 C C . ALA A 1 120 ? 9.765 -1.557 -29.319 1.00 90.06 120 ALA A C 1
ATOM 952 O O . ALA A 1 120 ? 10.255 -2.548 -29.863 1.00 90.06 120 ALA A O 1
ATOM 953 N N . THR A 1 121 ? 9.096 -0.621 -30.001 1.00 86.81 121 THR A N 1
ATOM 954 C CA . THR A 1 121 ? 8.804 -0.706 -31.445 1.00 86.81 121 THR A CA 1
ATOM 955 C C . THR A 1 121 ? 9.781 0.080 -32.315 1.00 86.81 121 THR A C 1
ATOM 957 O O . THR A 1 121 ? 9.830 -0.152 -33.523 1.00 86.81 121 THR A O 1
ATOM 960 N N . THR A 1 122 ? 10.576 0.983 -31.729 1.00 81.25 122 THR A N 1
ATOM 961 C CA . THR A 1 122 ? 11.573 1.756 -32.478 1.00 81.25 122 THR A CA 1
ATOM 962 C C . THR A 1 122 ? 12.626 0.811 -33.073 1.00 81.25 122 THR A C 1
ATOM 964 O O . THR A 1 122 ? 13.251 0.056 -32.323 1.00 81.25 122 THR A O 1
ATOM 967 N N . PRO A 1 123 ? 12.840 0.830 -34.404 1.00 70.69 123 PRO A N 1
ATOM 968 C CA . PRO A 1 123 ? 13.888 0.043 -35.040 1.00 70.69 123 PRO A CA 1
ATOM 969 C C . PRO A 1 123 ? 15.253 0.397 -34.453 1.00 70.69 123 PRO A C 1
ATOM 971 O O . PRO A 1 123 ? 15.514 1.564 -34.159 1.00 70.69 123 PRO A O 1
ATOM 974 N N . GLU A 1 124 ? 16.138 -0.591 -34.329 1.00 66.50 124 GLU A N 1
ATOM 975 C CA . GLU A 1 124 ? 17.550 -0.351 -34.030 1.00 66.50 124 GLU A CA 1
ATOM 976 C C . GLU A 1 124 ? 18.126 0.584 -35.100 1.00 66.50 124 GLU A C 1
ATOM 978 O O . GLU A 1 124 ? 18.418 0.174 -36.225 1.00 66.50 124 GLU A O 1
ATOM 983 N N . GLN A 1 125 ? 18.243 1.873 -34.779 1.00 62.78 125 GLN A N 1
ATOM 984 C CA . GLN A 1 125 ? 18.999 2.790 -35.614 1.00 62.78 125 GLN A CA 1
ATOM 985 C C . GLN A 1 125 ? 20.458 2.351 -35.551 1.00 62.78 125 GLN A C 1
ATOM 987 O O . GLN A 1 125 ? 21.005 2.151 -34.466 1.00 62.78 125 GLN A O 1
ATOM 992 N N . GLN A 1 126 ? 21.075 2.183 -36.720 1.00 56.69 126 GLN A N 1
ATOM 993 C CA . GLN A 1 126 ? 22.504 1.926 -36.827 1.00 56.69 126 GLN A CA 1
ATOM 994 C C . GLN A 1 126 ? 23.252 3.142 -36.290 1.00 56.69 126 GLN A C 1
ATOM 996 O O . GLN A 1 126 ? 23.492 4.110 -37.010 1.00 56.69 126 GLN A O 1
ATOM 1001 N N . ASP A 1 127 ? 23.588 3.098 -35.006 1.00 62.06 127 ASP A N 1
ATOM 1002 C CA . ASP A 1 127 ? 24.434 4.106 -34.404 1.00 62.06 127 ASP A CA 1
ATOM 1003 C C . ASP A 1 127 ? 25.849 3.956 -34.984 1.00 62.06 127 ASP A C 1
ATOM 1005 O O . ASP A 1 127 ? 26.456 2.876 -34.955 1.00 62.06 127 ASP A O 1
ATOM 1009 N N . LEU A 1 128 ? 26.358 5.035 -35.581 1.00 64.94 128 LEU A N 1
ATOM 1010 C CA . LEU A 1 128 ? 27.677 5.086 -36.223 1.00 64.94 128 LEU A CA 1
ATOM 1011 C C . LEU A 1 128 ? 28.811 5.199 -35.188 1.00 64.94 128 LEU A C 1
ATOM 1013 O O . LEU A 1 128 ? 29.984 5.273 -35.555 1.00 64.94 128 LEU A O 1
ATOM 1017 N N . THR A 1 129 ? 28.474 5.194 -33.897 1.00 67.19 129 THR A N 1
ATOM 1018 C CA . THR A 1 129 ? 29.420 5.134 -32.785 1.00 67.19 129 THR A CA 1
ATOM 1019 C C . THR A 1 129 ? 30.245 3.842 -32.831 1.00 67.19 129 THR A C 1
ATOM 1021 O O . THR A 1 129 ? 29.750 2.743 -33.093 1.00 67.19 129 THR A O 1
ATOM 1024 N N . LEU A 1 130 ? 31.550 3.969 -32.591 1.00 71.19 130 LEU A N 1
ATOM 1025 C CA . LEU A 1 130 ? 32.482 2.835 -32.502 1.00 71.19 130 LEU A CA 1
ATOM 1026 C C . LEU A 1 130 ? 32.562 2.254 -31.079 1.00 71.19 130 LEU A C 1
ATOM 1028 O O . LEU A 1 130 ? 33.324 1.321 -30.842 1.00 71.19 130 LEU A O 1
ATOM 1032 N N . ASP A 1 131 ? 31.790 2.804 -30.140 1.00 82.75 131 ASP A N 1
ATOM 1033 C CA . ASP A 1 131 ? 31.737 2.347 -28.756 1.00 82.75 131 ASP A CA 1
ATOM 1034 C C . ASP A 1 131 ? 30.874 1.079 -28.649 1.00 82.75 131 ASP A C 1
ATOM 1036 O O . ASP A 1 131 ? 29.642 1.105 -28.724 1.00 82.75 131 ASP A O 1
ATOM 1040 N N . VAL A 1 132 ? 31.554 -0.058 -28.516 1.00 81.19 132 VAL A N 1
ATOM 1041 C CA . VAL A 1 132 ? 30.935 -1.385 -28.428 1.00 81.19 132 VAL A CA 1
ATOM 1042 C C . VAL A 1 132 ? 30.134 -1.541 -27.133 1.00 81.19 132 VAL A C 1
ATOM 1044 O O . VAL A 1 132 ? 29.075 -2.174 -27.147 1.00 81.19 132 VAL A O 1
ATOM 1047 N N . ASP A 1 133 ? 30.585 -0.932 -26.035 1.00 83.56 133 ASP A N 1
ATOM 1048 C CA . ASP A 1 133 ? 29.936 -1.060 -24.730 1.00 83.56 133 ASP A CA 1
ATOM 1049 C C . ASP A 1 133 ? 28.597 -0.319 -24.720 1.00 83.56 133 ASP A C 1
ATOM 1051 O O . ASP A 1 133 ? 27.583 -0.858 -24.266 1.00 83.56 133 ASP A O 1
ATOM 1055 N N . GLN A 1 134 ? 28.555 0.887 -25.293 1.00 81.62 134 GLN A N 1
ATOM 1056 C CA . GLN A 1 134 ? 27.306 1.640 -25.452 1.00 81.62 134 GLN A CA 1
ATOM 1057 C C . GLN A 1 134 ? 26.282 0.887 -26.304 1.00 81.62 134 GLN A C 1
ATOM 1059 O O . GLN A 1 134 ? 25.111 0.796 -25.917 1.00 81.62 134 GLN A O 1
ATOM 1064 N N . LYS A 1 135 ? 26.722 0.286 -27.417 1.00 81.25 135 LYS A N 1
ATOM 1065 C CA . LYS A 1 135 ? 25.861 -0.541 -28.275 1.00 81.25 135 LYS A CA 1
ATOM 1066 C C . LYS A 1 135 ? 25.296 -1.736 -27.526 1.00 81.25 135 LYS A C 1
ATOM 1068 O O . LYS A 1 135 ? 24.091 -1.978 -27.574 1.00 81.25 135 LYS A O 1
ATOM 1073 N N . TYR A 1 136 ? 26.142 -2.451 -26.789 1.00 83.44 136 TYR A N 1
ATOM 1074 C CA . TYR A 1 136 ? 25.709 -3.595 -25.997 1.00 83.44 136 TYR A CA 1
ATOM 1075 C C . TYR A 1 136 ? 24.643 -3.201 -24.960 1.00 83.44 136 TYR A C 1
ATOM 1077 O O . TYR A 1 136 ? 23.586 -3.831 -24.884 1.00 83.44 136 TYR A O 1
ATOM 1085 N N . GLN A 1 137 ? 24.856 -2.106 -24.221 1.00 84.88 137 GLN A N 1
ATOM 1086 C CA . GLN A 1 137 ? 23.876 -1.600 -23.250 1.00 84.88 137 GLN A CA 1
ATOM 1087 C C . GLN A 1 137 ? 22.564 -1.144 -23.901 1.00 84.88 137 GLN A C 1
ATOM 1089 O O . GLN A 1 137 ? 21.489 -1.304 -23.320 1.00 84.88 137 GLN A O 1
ATOM 1094 N N . GLN A 1 138 ? 22.617 -0.572 -25.103 1.00 83.75 138 GLN A N 1
ATOM 1095 C CA . GLN A 1 138 ? 21.419 -0.182 -25.845 1.00 83.75 138 GLN A CA 1
ATOM 1096 C C . GLN A 1 138 ? 20.591 -1.400 -26.271 1.00 83.75 138 GLN A C 1
ATOM 1098 O O . GLN A 1 138 ? 19.378 -1.407 -26.055 1.00 83.75 138 GLN A O 1
ATOM 1103 N N . VAL A 1 139 ? 21.238 -2.445 -26.796 1.00 84.88 139 VAL A N 1
ATOM 1104 C CA . VAL A 1 139 ? 20.572 -3.701 -27.181 1.00 84.88 139 VAL A CA 1
ATOM 1105 C C . VAL A 1 139 ? 19.918 -4.366 -25.967 1.00 84.88 139 VAL A C 1
ATOM 1107 O O . VAL A 1 139 ? 18.757 -4.777 -26.041 1.00 84.88 139 VAL A O 1
ATOM 1110 N N . LEU A 1 140 ? 20.609 -4.418 -24.821 1.00 87.62 140 LEU A N 1
ATOM 1111 C CA . LEU A 1 140 ? 20.039 -4.950 -23.577 1.00 87.62 140 LEU A CA 1
ATOM 1112 C C . LEU A 1 140 ? 18.799 -4.166 -23.130 1.00 87.62 140 LEU A C 1
ATOM 1114 O O . LEU A 1 140 ? 17.771 -4.772 -22.822 1.00 87.62 140 LEU A O 1
ATOM 1118 N N . ARG A 1 141 ? 18.865 -2.827 -23.139 1.00 88.31 141 ARG A N 1
ATOM 1119 C CA . ARG A 1 141 ? 17.731 -1.967 -22.760 1.00 88.31 141 ARG A CA 1
ATOM 1120 C C . ARG A 1 141 ? 16.537 -2.148 -23.687 1.00 88.31 141 ARG A C 1
ATOM 1122 O O . ARG A 1 141 ? 15.420 -2.297 -23.201 1.00 88.31 141 ARG A O 1
ATOM 1129 N N . GLN A 1 142 ? 16.755 -2.178 -25.000 1.00 88.00 142 GLN A N 1
ATOM 1130 C CA . GLN A 1 142 ? 15.676 -2.400 -25.965 1.00 88.00 142 GLN A CA 1
ATOM 1131 C C . GLN A 1 142 ? 15.060 -3.794 -25.825 1.00 88.00 142 GLN A C 1
ATOM 1133 O O . GLN A 1 142 ? 13.841 -3.937 -25.885 1.00 88.00 142 GLN A O 1
ATOM 1138 N N . THR A 1 143 ? 15.880 -4.816 -25.580 1.00 90.69 143 THR A N 1
ATOM 1139 C CA . THR A 1 143 ? 15.394 -6.180 -25.331 1.00 90.69 143 THR A CA 1
ATOM 1140 C C . THR A 1 143 ? 14.542 -6.234 -24.061 1.00 90.69 143 THR A C 1
ATOM 1142 O O . THR A 1 143 ? 13.437 -6.774 -24.083 1.00 90.69 143 THR A O 1
ATOM 1145 N N . GLN A 1 144 ? 14.998 -5.612 -22.967 1.00 92.62 144 GLN A N 1
ATOM 1146 C CA . GLN A 1 144 ? 14.218 -5.529 -21.730 1.00 92.62 144 GLN A CA 1
ATOM 1147 C C . GLN A 1 144 ? 12.919 -4.729 -21.929 1.00 92.62 144 GLN A C 1
ATOM 1149 O O . GLN A 1 144 ? 11.872 -5.149 -21.441 1.00 92.62 144 GLN A O 1
ATOM 1154 N N . ALA A 1 145 ? 12.946 -3.628 -22.688 1.00 93.25 145 ALA A N 1
ATOM 1155 C CA . ALA A 1 145 ? 11.755 -2.847 -23.023 1.00 93.25 145 ALA A CA 1
ATOM 1156 C C . ALA A 1 145 ? 10.720 -3.668 -23.811 1.00 93.25 145 ALA A C 1
ATOM 1158 O O . ALA A 1 145 ? 9.534 -3.610 -23.495 1.00 93.25 145 ALA A O 1
ATOM 1159 N N . LYS A 1 146 ? 11.156 -4.472 -24.791 1.00 93.81 146 LYS A N 1
ATOM 1160 C CA . LYS A 1 146 ? 10.278 -5.378 -25.553 1.00 93.81 146 LYS A CA 1
ATOM 1161 C C . LYS A 1 146 ? 9.603 -6.408 -24.648 1.00 93.81 146 LYS A C 1
ATOM 1163 O O . LYS A 1 146 ? 8.392 -6.583 -24.740 1.00 93.81 146 LYS A O 1
ATOM 1168 N N . ASN A 1 147 ? 10.354 -7.017 -23.729 1.00 94.12 147 ASN A N 1
ATOM 1169 C CA . ASN A 1 147 ? 9.799 -7.974 -22.767 1.00 94.12 147 ASN A CA 1
ATOM 1170 C C . ASN A 1 147 ? 8.774 -7.314 -21.831 1.00 94.12 147 ASN A C 1
ATOM 1172 O O . ASN A 1 147 ? 7.686 -7.846 -21.633 1.00 94.12 147 ASN A O 1
ATOM 1176 N N . LEU A 1 148 ? 9.090 -6.127 -21.296 1.00 94.69 148 LEU A N 1
ATOM 1177 C CA . LEU A 1 148 ? 8.158 -5.365 -20.458 1.00 94.69 148 LEU A CA 1
ATOM 1178 C C . LEU A 1 148 ? 6.886 -4.982 -21.222 1.00 94.69 148 LEU A C 1
ATOM 1180 O O . LEU A 1 148 ? 5.797 -5.020 -20.654 1.00 94.69 148 LEU A O 1
ATOM 1184 N N . PHE A 1 149 ? 7.021 -4.608 -22.497 1.00 95.25 149 PHE A N 1
ATOM 1185 C CA . PHE A 1 149 ? 5.886 -4.272 -23.353 1.00 95.25 149 PHE A CA 1
ATOM 1186 C C . PHE A 1 149 ? 4.988 -5.484 -23.582 1.00 95.25 149 PHE A C 1
ATOM 1188 O O . PHE A 1 149 ? 3.780 -5.371 -23.415 1.00 95.25 149 PHE A O 1
ATOM 1195 N N . GLN A 1 150 ? 5.577 -6.644 -23.872 1.00 94.75 150 GLN A N 1
ATOM 1196 C CA . GLN A 1 150 ? 4.835 -7.889 -24.030 1.00 94.75 150 GLN A CA 1
ATOM 1197 C C . GLN A 1 150 ? 4.108 -8.293 -22.738 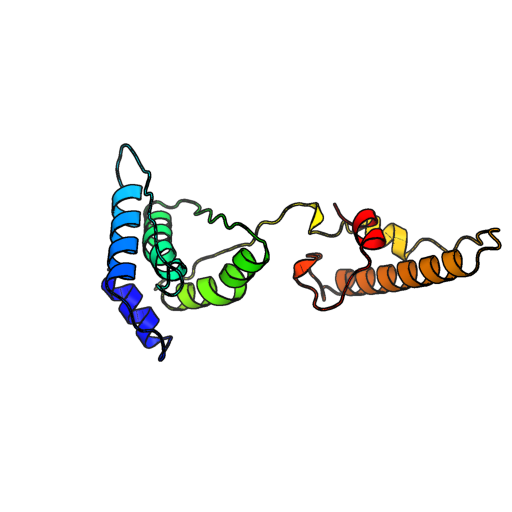1.00 94.75 150 GLN A C 1
ATOM 1199 O O . GLN A 1 150 ? 2.931 -8.636 -22.782 1.00 94.75 150 GLN A O 1
ATOM 1204 N N . ASP A 1 151 ? 4.774 -8.216 -21.581 1.00 95.25 151 ASP A N 1
ATOM 1205 C CA . ASP A 1 151 ? 4.150 -8.530 -20.289 1.00 95.25 151 ASP A CA 1
ATOM 1206 C C . ASP A 1 151 ? 2.956 -7.609 -19.985 1.00 95.25 151 ASP A C 1
ATOM 1208 O O . ASP A 1 151 ? 1.959 -8.050 -19.410 1.00 95.25 151 ASP A O 1
ATOM 1212 N N . TRP A 1 152 ? 3.063 -6.329 -20.349 1.00 94.56 152 TRP A N 1
ATOM 1213 C CA . TRP A 1 152 ? 1.986 -5.357 -20.180 1.00 94.56 152 TRP A CA 1
ATOM 1214 C C . TRP A 1 152 ? 0.826 -5.610 -21.158 1.00 94.56 152 TRP A C 1
ATOM 1216 O O . TRP A 1 152 ? -0.325 -5.662 -20.731 1.00 94.56 152 TRP A O 1
ATOM 1226 N N . ASP A 1 153 ? 1.121 -5.825 -22.444 1.00 94.69 153 ASP A N 1
ATOM 1227 C CA . ASP A 1 153 ? 0.125 -6.061 -23.502 1.00 94.69 153 ASP A CA 1
ATOM 1228 C C . ASP A 1 153 ? -0.673 -7.356 -23.258 1.00 94.69 153 ASP A C 1
ATOM 1230 O O . ASP A 1 153 ? -1.902 -7.390 -23.349 1.00 94.69 153 ASP A O 1
ATOM 1234 N N . GLU A 1 154 ? 0.003 -8.411 -22.800 1.00 95.62 154 GLU A N 1
ATOM 1235 C CA . GLU A 1 154 ? -0.614 -9.687 -22.419 1.00 95.62 154 GLU A CA 1
ATOM 1236 C C . GLU A 1 154 ? -1.283 -9.657 -21.030 1.00 95.62 154 GLU A C 1
ATOM 1238 O O . GLU A 1 154 ? -1.740 -10.692 -20.544 1.00 95.62 154 GLU A O 1
ATOM 1243 N N . HIS A 1 155 ? -1.350 -8.492 -20.371 1.00 93.88 155 HIS A N 1
ATOM 1244 C CA . HIS A 1 155 ? -1.937 -8.307 -19.036 1.00 93.88 155 HIS A CA 1
ATOM 1245 C C . HIS A 1 155 ? -1.296 -9.189 -17.943 1.00 93.88 155 HIS A C 1
ATOM 1247 O O . HIS A 1 155 ? -1.905 -9.456 -16.904 1.00 93.88 155 HIS A O 1
ATOM 1253 N N . ARG A 1 156 ? -0.046 -9.630 -18.146 1.00 94.81 156 ARG A N 1
ATOM 1254 C CA . ARG A 1 156 ? 0.754 -10.352 -17.140 1.00 94.81 156 ARG A CA 1
ATOM 1255 C C . ARG A 1 156 ? 1.343 -9.410 -16.089 1.00 94.81 156 ARG A C 1
ATOM 1257 O O . ARG A 1 156 ? 1.763 -9.866 -15.028 1.00 94.81 156 ARG A O 1
ATOM 1264 N N . TRP A 1 157 ? 1.355 -8.107 -16.367 1.00 94.94 157 TRP A N 1
ATOM 1265 C CA . TRP A 1 157 ? 1.838 -7.068 -15.467 1.00 94.94 157 TRP A CA 1
ATOM 1266 C C . TRP A 1 157 ? 0.978 -5.800 -15.556 1.00 94.94 157 TRP A C 1
ATOM 1268 O O . TRP A 1 157 ? 0.624 -5.340 -16.637 1.00 94.94 157 TRP A O 1
ATOM 1278 N N . ASP A 1 158 ? 0.670 -5.210 -14.403 1.00 91.94 158 ASP A N 1
ATOM 1279 C CA . ASP A 1 158 ? -0.205 -4.041 -14.252 1.00 91.94 158 ASP A CA 1
ATOM 1280 C C . ASP A 1 158 ? 0.502 -2.692 -14.472 1.00 91.94 158 ASP A C 1
ATOM 1282 O O . ASP A 1 158 ? -0.123 -1.633 -14.397 1.00 91.94 158 ASP A O 1
ATOM 1286 N N . GLY A 1 159 ? 1.807 -2.711 -14.751 1.00 93.69 159 GLY A N 1
ATOM 1287 C CA . GLY A 1 159 ? 2.608 -1.509 -14.961 1.00 93.69 159 GLY A CA 1
ATOM 1288 C C . GLY A 1 159 ? 3.198 -0.913 -13.681 1.00 93.69 159 GLY A C 1
ATOM 1289 O O . GLY A 1 159 ? 3.922 0.082 -13.766 1.00 93.69 159 GLY A O 1
ATOM 1290 N N . ASP A 1 160 ? 2.927 -1.497 -12.510 1.00 94.00 160 ASP A N 1
ATOM 1291 C CA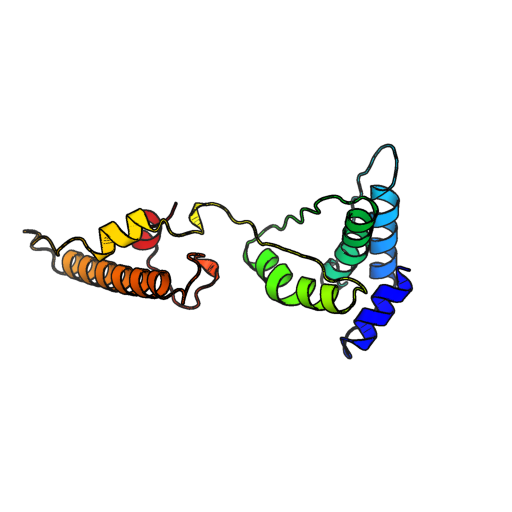 . ASP A 1 160 ? 3.529 -1.105 -11.235 1.00 94.00 160 ASP A CA 1
ATOM 1292 C C . ASP A 1 160 ? 4.957 -1.649 -11.120 1.00 94.00 160 ASP A C 1
ATOM 1294 O O . ASP A 1 160 ? 5.194 -2.854 -11.124 1.00 94.00 160 ASP A O 1
ATOM 1298 N N . ARG A 1 161 ? 5.940 -0.764 -10.965 1.00 94.12 161 ARG A N 1
ATOM 1299 C CA . ARG A 1 161 ? 7.347 -1.147 -10.807 1.00 94.12 161 ARG A CA 1
ATOM 1300 C C . ARG A 1 161 ? 7.547 -2.161 -9.690 1.00 94.12 161 ARG A C 1
ATOM 1302 O O . ARG A 1 161 ? 8.356 -3.069 -9.834 1.00 94.12 161 ARG A O 1
ATOM 1309 N N . ASP A 1 162 ? 6.867 -1.962 -8.562 1.00 91.69 162 ASP A N 1
ATOM 1310 C CA . ASP A 1 162 ? 7.122 -2.748 -7.356 1.00 91.69 162 ASP A CA 1
ATOM 1311 C C . ASP A 1 162 ? 6.282 -4.039 -7.303 1.00 91.69 162 ASP A C 1
ATOM 1313 O O . ASP A 1 162 ? 6.393 -4.778 -6.325 1.00 91.69 162 ASP A O 1
ATOM 1317 N N . SER A 1 163 ? 5.434 -4.312 -8.307 1.00 90.06 163 SER A N 1
ATOM 1318 C CA . SER A 1 163 ? 4.737 -5.602 -8.453 1.00 90.06 163 SER A CA 1
ATOM 1319 C C . SER A 1 163 ? 5.615 -6.669 -9.124 1.00 90.06 163 SER A C 1
ATOM 1321 O O . SER A 1 163 ? 5.298 -7.856 -9.061 1.00 90.06 163 SER A O 1
ATOM 1323 N N . ARG A 1 164 ? 6.750 -6.264 -9.713 1.00 89.94 164 ARG A N 1
ATOM 1324 C CA . ARG A 1 164 ? 7.714 -7.150 -10.375 1.00 89.94 164 ARG A CA 1
ATOM 1325 C C . ARG A 1 164 ? 8.767 -7.708 -9.420 1.00 89.94 164 ARG A C 1
ATOM 1327 O O . ARG A 1 164 ? 9.183 -7.046 -8.471 1.00 89.94 164 ARG A O 1
ATOM 1334 N N . THR A 1 165 ? 9.235 -8.922 -9.710 1.00 86.25 165 THR A N 1
ATOM 1335 C CA . THR A 1 165 ? 10.322 -9.593 -8.973 1.00 86.25 165 THR A CA 1
ATOM 1336 C C . THR A 1 165 ? 11.692 -9.409 -9.624 1.00 86.25 165 THR A C 1
ATOM 1338 O O . THR A 1 165 ? 12.715 -9.526 -8.954 1.00 86.25 165 THR A O 1
ATOM 1341 N N . ASP A 1 166 ? 11.725 -9.157 -10.931 1.00 89.38 166 ASP A N 1
ATOM 1342 C CA . ASP A 1 166 ? 12.929 -8.908 -11.714 1.00 89.38 166 ASP A CA 1
ATOM 1343 C C . ASP A 1 166 ? 13.391 -7.447 -11.612 1.00 89.38 166 ASP A C 1
ATOM 1345 O O . ASP A 1 166 ? 12.601 -6.514 -11.459 1.00 89.38 166 ASP A O 1
ATOM 1349 N N . ALA A 1 167 ? 14.707 -7.241 -11.696 1.00 89.25 167 ALA A N 1
ATOM 1350 C CA . ALA A 1 167 ? 15.289 -5.908 -11.669 1.00 89.25 167 ALA A CA 1
ATOM 1351 C C . ALA A 1 167 ? 15.122 -5.216 -13.029 1.00 89.25 167 ALA A C 1
ATOM 1353 O O . ALA A 1 167 ? 15.564 -5.725 -14.059 1.00 89.25 167 ALA A O 1
ATOM 1354 N N . ILE A 1 168 ? 14.537 -4.018 -13.016 1.00 92.19 168 ILE A N 1
ATOM 1355 C CA . ILE A 1 168 ? 14.465 -3.146 -14.192 1.00 92.19 168 ILE A CA 1
ATOM 1356 C C . ILE A 1 168 ? 15.643 -2.179 -14.164 1.00 92.19 168 ILE A C 1
ATOM 1358 O O . ILE A 1 168 ? 15.886 -1.542 -13.130 1.00 92.19 168 ILE A O 1
ATOM 1362 N N . ASP A 1 169 ? 16.336 -2.039 -15.296 1.00 92.00 169 ASP A N 1
ATOM 1363 C CA . ASP A 1 169 ? 17.406 -1.060 -15.442 1.00 92.00 169 ASP A CA 1
ATOM 1364 C C . ASP A 1 169 ? 16.917 0.360 -15.057 1.00 92.00 169 ASP A C 1
ATOM 1366 O O . ASP A 1 169 ? 15.861 0.807 -15.524 1.00 92.00 169 ASP A O 1
ATOM 1370 N N . PRO A 1 170 ? 17.635 1.094 -14.181 1.00 92.31 170 PRO A N 1
ATOM 1371 C CA . PRO A 1 170 ? 17.198 2.413 -13.732 1.00 92.31 170 PRO A CA 1
ATOM 1372 C C . PRO A 1 170 ? 17.070 3.451 -14.851 1.00 92.31 170 PRO A C 1
ATOM 1374 O O . PRO A 1 170 ? 16.178 4.300 -14.769 1.00 92.31 170 PRO A O 1
ATOM 1377 N N . ALA A 1 171 ? 17.937 3.402 -15.870 1.00 91.38 171 ALA A N 1
ATOM 1378 C CA . ALA A 1 171 ? 17.896 4.346 -16.983 1.00 91.38 171 ALA A CA 1
ATOM 1379 C C . ALA A 1 171 ? 16.693 4.057 -17.888 1.00 91.38 171 ALA A C 1
ATOM 1381 O O . ALA A 1 171 ? 15.926 4.974 -18.186 1.00 91.38 171 ALA A O 1
ATOM 1382 N N . LEU A 1 172 ? 16.460 2.780 -18.213 1.00 92.69 172 LEU A N 1
ATOM 1383 C CA . LEU A 1 172 ? 15.252 2.322 -18.897 1.00 92.69 172 LEU A CA 1
ATOM 1384 C C . LEU A 1 172 ? 13.995 2.778 -18.151 1.00 92.69 172 LEU A C 1
ATOM 1386 O O . LEU A 1 172 ? 13.113 3.395 -18.743 1.00 92.69 172 LEU A O 1
ATOM 1390 N N . TRP A 1 173 ? 13.915 2.531 -16.838 1.00 95.56 173 TRP A N 1
ATOM 1391 C CA . TRP A 1 173 ? 12.750 2.922 -16.044 1.00 95.56 173 TRP A CA 1
ATOM 1392 C C . TRP A 1 173 ? 12.513 4.434 -16.055 1.00 95.56 173 TRP A C 1
ATOM 1394 O O . TRP A 1 173 ? 11.369 4.892 -16.109 1.00 95.56 173 TRP A O 1
ATOM 1404 N N . HIS A 1 174 ? 13.580 5.233 -15.993 1.00 93.69 174 HIS A N 1
ATOM 1405 C CA . HIS A 1 174 ? 13.451 6.684 -16.066 1.00 93.69 174 HIS A CA 1
ATOM 1406 C C . HIS A 1 174 ? 12.809 7.125 -17.391 1.00 93.69 174 HIS A C 1
ATOM 1408 O O . HIS A 1 174 ? 11.969 8.028 -17.383 1.00 93.69 174 HIS A O 1
ATOM 1414 N N . GLU A 1 175 ? 13.158 6.470 -18.494 1.00 92.25 175 GLU A N 1
ATOM 1415 C CA . GLU A 1 175 ? 12.635 6.759 -19.826 1.00 92.25 175 GLU A CA 1
ATOM 1416 C C . GLU A 1 175 ? 11.169 6.333 -19.978 1.00 92.25 175 GLU A C 1
ATOM 1418 O O . GLU A 1 175 ? 10.348 7.114 -20.460 1.00 92.25 175 GLU A O 1
ATOM 1423 N N . VAL A 1 176 ? 10.806 5.137 -19.499 1.00 94.31 176 VAL A N 1
ATOM 1424 C CA . VAL A 1 176 ? 9.467 4.562 -19.724 1.00 94.31 176 VAL A CA 1
ATOM 1425 C C . VAL A 1 176 ? 8.440 4.879 -18.635 1.00 94.31 176 VAL A C 1
ATOM 1427 O O . VAL A 1 176 ? 7.266 4.581 -18.821 1.00 94.31 176 VAL A O 1
ATOM 1430 N N . SER A 1 177 ? 8.825 5.478 -17.506 1.00 94.19 177 SER A N 1
ATOM 1431 C CA . SER A 1 177 ? 7.886 5.834 -16.424 1.00 94.19 177 SER A CA 1
ATOM 1432 C C . SER A 1 177 ? 7.110 7.137 -16.677 1.00 94.19 177 SER A C 1
ATOM 1434 O O . SER A 1 177 ? 7.480 7.953 -17.530 1.00 94.19 177 SER A O 1
ATOM 1436 N N . THR A 1 178 ? 6.000 7.316 -15.945 1.00 85.25 178 THR A N 1
ATOM 1437 C CA . THR A 1 178 ? 5.138 8.519 -15.995 1.00 85.25 178 THR A CA 1
ATOM 1438 C C . THR A 1 178 ? 5.676 9.646 -15.109 1.00 85.25 178 THR A C 1
ATOM 1440 O O . THR A 1 178 ? 6.414 10.510 -15.630 1.00 85.25 178 THR A O 1
#

pLDDT: mean 88.82, std 7.6, range [56.69, 96.69]